Protein AF-A0A7R9PG04-F1 (afdb_monomer)

Organism: Timema californicum (NCBI:txid61474)

Structure (mmCIF, N/CA/C/O backbone):
data_AF-A0A7R9PG04-F1
#
_entry.id   AF-A0A7R9PG04-F1
#
loop_
_atom_site.group_PDB
_atom_site.id
_atom_site.type_symbol
_atom_site.label_atom_id
_atom_site.label_alt_id
_atom_site.label_comp_id
_atom_site.label_asym_id
_atom_site.label_entity_id
_atom_site.label_seq_id
_atom_site.pdbx_PDB_ins_code
_atom_site.Cartn_x
_atom_site.Cartn_y
_atom_site.Cartn_z
_atom_site.occupancy
_atom_site.B_iso_or_equiv
_atom_site.auth_seq_id
_atom_site.auth_comp_id
_atom_site.auth_asym_id
_atom_site.auth_atom_id
_atom_site.pdbx_PDB_model_num
ATOM 1 N N . PHE A 1 1 ? -2.010 8.459 -15.458 1.00 35.59 1 PHE A N 1
ATOM 2 C CA . PHE A 1 1 ? -2.820 7.239 -15.630 1.00 35.59 1 PHE A CA 1
ATOM 3 C C . PHE A 1 1 ? -3.127 6.682 -14.257 1.00 35.59 1 PHE A C 1
ATOM 5 O O . PHE A 1 1 ? -2.220 6.217 -13.583 1.00 35.59 1 PHE A O 1
ATOM 12 N N . GLN A 1 2 ? -4.369 6.824 -13.800 1.00 43.12 2 GLN A N 1
ATOM 13 C CA . GLN A 1 2 ? -4.812 6.202 -12.558 1.00 43.12 2 GLN A CA 1
ATOM 14 C C . GLN A 1 2 ? -5.151 4.760 -12.922 1.00 43.12 2 GLN A C 1
ATOM 16 O O . GLN A 1 2 ? -6.147 4.518 -13.605 1.00 43.12 2 GLN A O 1
ATOM 21 N N . GLY A 1 3 ? -4.239 3.842 -12.611 1.00 42.41 3 GLY A N 1
ATOM 22 C CA . GLY A 1 3 ? -4.413 2.433 -12.914 1.00 42.41 3 GLY A CA 1
ATOM 23 C C . GLY A 1 3 ? -5.730 1.954 -12.318 1.00 42.41 3 GLY A C 1
ATOM 24 O O . GLY A 1 3 ? -5.937 1.988 -11.106 1.00 42.41 3 GLY A O 1
ATOM 25 N N . ARG A 1 4 ? -6.685 1.621 -13.186 1.00 41.22 4 ARG A N 1
ATOM 26 C CA . ARG A 1 4 ? -7.948 1.037 -12.756 1.00 41.22 4 ARG A CA 1
ATOM 27 C C . ARG A 1 4 ? -7.622 -0.390 -12.355 1.00 41.22 4 ARG A C 1
ATOM 29 O O . ARG A 1 4 ? -7.400 -1.209 -13.238 1.00 41.22 4 ARG A O 1
ATOM 36 N N . MET A 1 5 ? -7.600 -0.668 -11.053 1.00 45.22 5 MET A N 1
ATOM 37 C CA . MET A 1 5 ? -7.677 -2.043 -10.567 1.00 45.22 5 MET A CA 1
ATOM 38 C C . MET A 1 5 ? -8.931 -2.672 -11.193 1.00 45.22 5 MET A C 1
ATOM 40 O O . MET A 1 5 ? -10.059 -2.305 -10.846 1.00 45.22 5 MET A O 1
ATOM 44 N N . LEU A 1 6 ? -8.741 -3.534 -12.189 1.00 41.34 6 LEU A N 1
ATOM 45 C CA . LEU A 1 6 ? -9.805 -4.335 -12.776 1.00 41.34 6 LEU A CA 1
ATOM 46 C C . LEU A 1 6 ? -10.166 -5.393 -11.732 1.00 41.34 6 LEU A C 1
ATOM 48 O O . LEU A 1 6 ? -9.406 -6.323 -11.527 1.00 41.34 6 LEU A O 1
ATOM 52 N N . GLY A 1 7 ? -11.299 -5.228 -11.045 1.00 42.69 7 GLY A N 1
ATOM 53 C CA . GLY A 1 7 ? -11.775 -6.233 -10.086 1.00 42.69 7 GLY A CA 1
ATOM 54 C C . GLY A 1 7 ? -11.653 -5.849 -8.614 1.00 42.69 7 GLY A C 1
ATOM 55 O O . GLY A 1 7 ? -11.275 -6.670 -7.789 1.00 42.69 7 GLY A O 1
ATOM 56 N N . ASN A 1 8 ? -12.046 -4.626 -8.246 1.00 48.28 8 ASN A N 1
ATOM 57 C CA . ASN A 1 8 ? -12.514 -4.440 -6.873 1.00 48.28 8 ASN A CA 1
ATOM 58 C C . ASN A 1 8 ? -13.835 -5.211 -6.664 1.00 48.28 8 ASN A C 1
ATOM 60 O O . ASN A 1 8 ? -14.718 -5.093 -7.522 1.00 48.28 8 ASN A O 1
ATOM 64 N N . PRO A 1 9 ? -14.015 -5.906 -5.523 1.00 53.31 9 PRO A N 1
ATOM 65 C CA . PRO A 1 9 ? -13.103 -5.984 -4.378 1.00 53.31 9 PRO A CA 1
ATOM 66 C C . PRO A 1 9 ? -12.294 -7.292 -4.333 1.00 53.31 9 PRO A C 1
ATOM 68 O O . PRO A 1 9 ? -12.870 -8.379 -4.326 1.00 53.31 9 PRO A O 1
ATOM 71 N N . TYR A 1 10 ? -10.968 -7.174 -4.216 1.00 57.91 10 TYR A N 1
ATOM 72 C CA . TYR A 1 10 ? -10.101 -8.290 -3.833 1.00 57.91 10 TYR A CA 1
ATOM 73 C C . TYR A 1 10 ? -10.537 -8.822 -2.465 1.00 57.91 10 TYR A C 1
ATOM 75 O O . TYR A 1 10 ? -10.631 -8.065 -1.492 1.00 57.91 10 TYR A O 1
ATOM 83 N N . SER A 1 11 ? -10.828 -10.115 -2.375 1.00 50.06 11 SER A N 1
ATOM 84 C CA . SER A 1 11 ? -11.249 -10.721 -1.116 1.00 50.06 11 SER A CA 1
ATOM 85 C C . SER A 1 11 ? -10.032 -10.982 -0.234 1.00 50.06 11 SER A C 1
ATOM 87 O O . SER A 1 11 ? -9.024 -11.513 -0.690 1.00 50.06 11 SER A O 1
ATOM 89 N N . SER A 1 12 ? -10.129 -10.701 1.070 1.00 48.81 12 SER A N 1
ATOM 90 C CA . SER A 1 12 ? -9.080 -11.028 2.060 1.00 48.81 12 SER A CA 1
ATOM 91 C C . SER A 1 12 ? -8.769 -12.531 2.169 1.00 48.81 12 SER A C 1
ATOM 93 O O . SER A 1 12 ? -7.911 -12.938 2.945 1.00 48.81 12 SER A O 1
ATOM 95 N N . THR A 1 13 ? -9.510 -13.360 1.436 1.00 49.03 13 THR A N 1
ATOM 96 C CA . THR A 1 13 ? -9.353 -14.807 1.305 1.00 49.03 13 THR A CA 1
ATOM 97 C C . THR A 1 13 ? -8.532 -15.217 0.080 1.00 49.03 13 THR A C 1
ATOM 99 O O . THR A 1 13 ? -8.281 -16.409 -0.094 1.00 49.03 13 THR A O 1
ATOM 102 N N . GLU A 1 14 ? -8.110 -14.283 -0.779 1.00 58.22 14 GLU A N 1
ATOM 103 C CA . GLU A 1 14 ? -7.325 -14.619 -1.965 1.00 58.22 14 GLU A CA 1
ATOM 104 C C . GLU A 1 14 ? -5.880 -15.004 -1.618 1.00 58.22 14 GLU A C 1
ATOM 106 O O . GLU A 1 14 ? -5.193 -14.294 -0.878 1.00 58.22 14 GLU A O 1
ATOM 111 N N . PRO A 1 15 ? -5.368 -16.116 -2.179 1.00 48.28 15 PRO A N 1
ATOM 112 C CA . PRO A 1 15 ? -3.991 -16.529 -1.962 1.00 48.28 15 PRO A CA 1
ATOM 113 C C . PRO A 1 15 ? -3.031 -15.472 -2.532 1.00 48.28 15 PRO A C 1
ATOM 115 O O . PRO A 1 15 ? -3.056 -15.144 -3.726 1.00 48.28 15 PRO A O 1
ATOM 118 N N . GLY A 1 16 ? -2.196 -14.920 -1.649 1.00 56.50 16 GLY A N 1
ATOM 119 C CA . GLY A 1 16 ? -1.282 -13.807 -1.932 1.00 56.50 16 GLY A CA 1
ATOM 120 C C . GLY A 1 16 ? -1.714 -12.466 -1.332 1.00 56.50 16 GLY A C 1
ATOM 121 O O . GLY A 1 16 ? -0.915 -11.538 -1.327 1.00 56.50 16 GLY A O 1
ATOM 122 N N . LEU A 1 17 ? -2.930 -12.365 -0.784 1.00 64.00 17 LEU A N 1
ATOM 123 C CA . LEU A 1 17 ? -3.370 -11.227 0.023 1.00 64.00 17 LEU A CA 1
ATOM 124 C C . LEU A 1 17 ? -3.011 -11.506 1.488 1.00 64.00 17 LEU A C 1
ATOM 126 O O . LEU A 1 17 ? -3.802 -12.016 2.277 1.00 64.00 17 LEU A O 1
ATOM 130 N N . GLY A 1 18 ? -1.746 -11.271 1.823 1.00 65.56 18 GLY A N 1
ATOM 131 C CA . GLY A 1 18 ? -1.267 -11.360 3.197 1.00 65.56 18 GLY A CA 1
ATOM 132 C C . GLY A 1 18 ? -1.887 -10.284 4.098 1.00 65.56 18 GLY A C 1
ATOM 133 O O . GLY A 1 18 ? -2.575 -9.372 3.634 1.00 65.56 18 GLY A O 1
ATOM 134 N N . PRO A 1 19 ? -1.680 -10.380 5.420 1.00 75.81 19 PRO A N 1
ATOM 135 C CA . PRO A 1 19 ? -2.289 -9.461 6.376 1.00 75.81 19 PRO A CA 1
ATOM 136 C C . PRO A 1 19 ? -1.743 -8.032 6.274 1.00 75.81 19 PRO A C 1
ATOM 138 O O . PRO A 1 19 ? -2.318 -7.145 6.904 1.00 75.81 19 PRO A O 1
ATOM 141 N N . LEU A 1 20 ? -0.655 -7.805 5.532 1.00 83.88 20 LEU A N 1
ATOM 142 C CA . LEU A 1 20 ? 0.022 -6.520 5.386 1.00 83.88 20 LEU A CA 1
ATOM 143 C C . LEU A 1 20 ? -0.326 -5.845 4.061 1.00 83.88 20 LEU A C 1
ATOM 145 O O . LEU A 1 20 ? -0.562 -6.492 3.041 1.00 83.88 20 LEU A O 1
ATOM 149 N N . MET A 1 21 ? -0.279 -4.516 4.057 1.00 84.56 21 MET A N 1
ATOM 150 C CA . MET A 1 21 ? -0.438 -3.727 2.838 1.00 84.56 21 MET A CA 1
ATOM 151 C C . MET A 1 21 ? 0.649 -4.015 1.800 1.00 84.56 21 MET A C 1
ATOM 153 O O . MET A 1 21 ? 0.379 -3.950 0.602 1.00 84.56 21 MET A O 1
ATOM 157 N N . ARG A 1 22 ? 1.851 -4.419 2.231 1.00 84.75 22 ARG A N 1
ATOM 158 C CA . ARG A 1 22 ? 2.908 -4.903 1.332 1.00 84.75 22 ARG A CA 1
ATOM 159 C C . ARG A 1 22 ? 2.466 -6.085 0.474 1.00 84.75 22 ARG A C 1
ATOM 161 O O . ARG A 1 22 ? 2.760 -6.107 -0.717 1.00 84.75 22 ARG A O 1
ATOM 168 N N . ASP A 1 23 ? 1.740 -7.042 1.045 1.00 83.38 23 ASP A N 1
ATOM 169 C CA . ASP A 1 23 ? 1.243 -8.189 0.283 1.00 83.38 23 ASP A CA 1
ATOM 170 C C . ASP A 1 23 ? 0.191 -7.758 -0.743 1.00 83.38 23 ASP A C 1
ATOM 172 O O . ASP A 1 23 ? 0.232 -8.188 -1.895 1.00 83.38 23 ASP A O 1
ATOM 176 N N . VAL A 1 24 ? -0.698 -6.836 -0.357 1.00 80.38 24 VAL A N 1
ATOM 177 C CA . VAL A 1 24 ? -1.680 -6.231 -1.270 1.00 80.38 24 VAL A CA 1
ATOM 178 C C . VAL A 1 24 ? -0.971 -5.530 -2.427 1.00 80.38 24 VAL A C 1
ATOM 180 O O . VAL A 1 24 ? -1.313 -5.762 -3.586 1.00 80.38 24 VAL A O 1
ATOM 183 N N . LYS A 1 25 ? 0.063 -4.730 -2.136 1.00 80.81 25 LYS A N 1
ATOM 184 C CA . LYS A 1 25 ? 0.900 -4.084 -3.154 1.00 80.81 25 LYS A CA 1
ATOM 185 C C . LYS A 1 25 ? 1.525 -5.124 -4.085 1.00 80.81 25 LYS A C 1
ATOM 187 O O . LYS A 1 25 ? 1.379 -4.999 -5.296 1.00 80.81 25 LYS A O 1
ATOM 192 N N . ASN A 1 26 ? 2.168 -6.159 -3.543 1.00 81.69 26 ASN A N 1
ATOM 193 C CA . ASN A 1 26 ? 2.795 -7.222 -4.332 1.00 81.6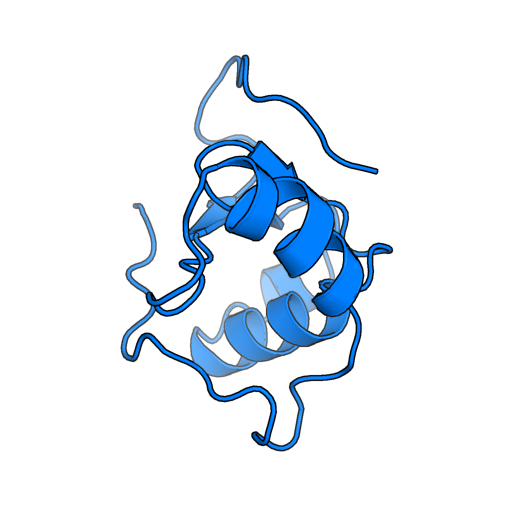9 26 ASN A CA 1
ATOM 194 C C . ASN A 1 26 ? 1.790 -7.919 -5.251 1.00 81.69 26 ASN A C 1
ATOM 196 O O . ASN A 1 26 ? 2.100 -8.168 -6.414 1.00 81.69 26 ASN A O 1
ATOM 200 N N . LYS A 1 27 ? 0.573 -8.176 -4.761 1.00 79.12 27 LYS A N 1
ATOM 201 C CA . LYS A 1 27 ? -0.507 -8.767 -5.552 1.00 79.12 27 LYS A CA 1
ATOM 202 C C . LYS A 1 27 ? -0.932 -7.856 -6.700 1.00 79.12 27 LYS A C 1
ATOM 204 O O . LYS A 1 27 ? -0.987 -8.320 -7.832 1.00 79.12 27 LYS A O 1
ATOM 209 N N . ILE A 1 28 ? -1.169 -6.570 -6.430 1.00 77.88 28 ILE A N 1
ATOM 210 C CA . ILE A 1 28 ? -1.518 -5.581 -7.464 1.00 77.88 28 ILE A CA 1
ATOM 211 C C . ILE A 1 28 ? -0.391 -5.468 -8.489 1.00 77.88 28 ILE A C 1
ATOM 213 O O . ILE A 1 28 ? -0.657 -5.412 -9.685 1.00 77.88 28 ILE A O 1
ATOM 217 N N . CYS A 1 29 ? 0.867 -5.458 -8.044 1.00 79.25 29 CYS A N 1
ATOM 218 C CA . CYS A 1 29 ? 1.997 -5.406 -8.957 1.00 79.25 29 CYS A CA 1
ATOM 219 C C . CYS A 1 29 ? 2.088 -6.654 -9.838 1.00 79.25 29 CYS A C 1
ATOM 221 O O . CYS A 1 29 ? 2.399 -6.531 -11.016 1.00 79.25 29 CYS A O 1
ATOM 223 N N . GLN A 1 30 ? 1.807 -7.841 -9.300 1.00 78.75 30 GLN A N 1
ATOM 224 C CA . GLN A 1 30 ? 1.762 -9.072 -10.092 1.00 78.75 30 GLN A CA 1
ATOM 225 C C . GLN A 1 30 ? 0.597 -9.071 -11.087 1.00 78.75 30 GLN A C 1
ATOM 227 O O . GLN A 1 30 ? 0.793 -9.433 -12.241 1.00 78.75 30 GLN A O 1
ATOM 232 N N . ASP A 1 31 ? -0.590 -8.646 -10.651 1.00 77.31 31 ASP A N 1
ATOM 233 C CA . ASP A 1 31 ? -1.814 -8.651 -11.458 1.00 77.31 31 ASP A CA 1
ATOM 234 C C . ASP A 1 31 ? -1.779 -7.604 -12.582 1.00 77.31 31 ASP A C 1
ATOM 236 O O . ASP A 1 31 ? -2.126 -7.884 -13.724 1.00 77.31 31 ASP A O 1
ATOM 240 N N . CYS A 1 32 ? -1.271 -6.406 -12.283 1.00 72.44 32 CYS A N 1
ATOM 241 C CA . CYS A 1 32 ? -1.091 -5.331 -13.260 1.00 72.44 32 CYS A CA 1
ATOM 242 C C . CYS A 1 32 ? 0.231 -5.431 -14.044 1.00 72.44 32 CYS A C 1
ATOM 244 O O . CYS A 1 32 ? 0.593 -4.468 -14.722 1.00 72.44 32 CYS A O 1
ATOM 246 N N . GLU A 1 33 ? 0.977 -6.537 -13.914 1.00 77.81 33 GLU A N 1
ATOM 247 C CA . GLU A 1 33 ? 2.299 -6.743 -14.532 1.00 77.81 33 GLU A CA 1
ATOM 248 C C . GLU A 1 33 ? 3.295 -5.590 -14.255 1.00 77.81 33 GLU A C 1
ATOM 250 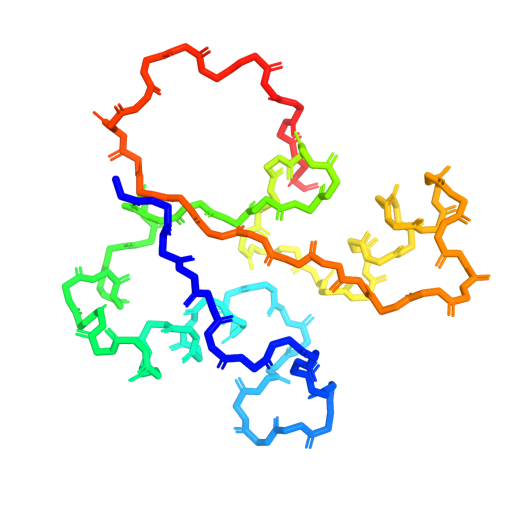O O . GLU A 1 33 ? 4.202 -5.298 -15.037 1.00 77.81 33 GLU A O 1
ATOM 255 N N . LEU A 1 34 ? 3.170 -4.930 -13.099 1.00 72.69 34 LEU A N 1
ATOM 256 C CA . LEU A 1 34 ? 4.049 -3.858 -12.625 1.00 72.69 34 LEU A CA 1
ATOM 257 C C . LEU A 1 34 ? 5.321 -4.440 -11.992 1.00 72.69 34 LEU A C 1
ATOM 259 O O . LEU A 1 34 ? 5.674 -4.132 -10.853 1.00 72.69 34 LEU A O 1
ATOM 263 N N . VAL A 1 35 ? 6.034 -5.278 -12.743 1.00 77.00 35 VAL A N 1
ATOM 264 C CA . VAL A 1 35 ? 7.255 -5.961 -12.281 1.00 77.00 35 VAL A CA 1
ATOM 265 C C . VAL A 1 35 ? 8.343 -4.960 -11.873 1.00 77.00 35 VAL A C 1
ATOM 267 O O . VAL A 1 35 ? 9.043 -5.171 -10.892 1.00 77.00 35 VAL A O 1
ATOM 270 N N . ALA A 1 36 ? 8.408 -3.805 -12.539 1.00 73.69 36 ALA A N 1
ATOM 271 C CA . ALA A 1 36 ? 9.322 -2.720 -12.176 1.00 73.69 36 ALA A CA 1
ATOM 272 C C . ALA A 1 36 ? 9.045 -2.105 -10.785 1.00 73.69 36 ALA A C 1
ATOM 274 O O . ALA A 1 36 ? 9.946 -1.538 -10.180 1.00 73.69 36 ALA A O 1
ATOM 275 N N . LEU A 1 37 ? 7.813 -2.212 -10.273 1.00 72.12 37 LEU A N 1
ATOM 276 C CA . LEU A 1 37 ? 7.418 -1.712 -8.948 1.00 72.12 37 LEU A CA 1
ATOM 277 C C . LEU A 1 37 ? 7.411 -2.819 -7.885 1.00 72.12 37 LEU A C 1
ATOM 279 O O . LEU A 1 37 ? 7.249 -2.531 -6.701 1.00 72.12 37 LEU A O 1
ATOM 283 N N . LEU A 1 38 ? 7.567 -4.085 -8.283 1.00 73.19 38 LEU A N 1
ATOM 284 C CA . LEU A 1 38 ? 7.763 -5.199 -7.351 1.00 73.19 38 LEU A CA 1
ATOM 285 C C . LEU A 1 38 ? 9.086 -5.052 -6.592 1.00 73.19 38 LEU A C 1
ATOM 287 O O . LEU A 1 38 ? 9.128 -5.337 -5.403 1.00 73.19 38 LEU A O 1
ATOM 291 N N . GLU A 1 39 ? 10.132 -4.569 -7.264 1.00 72.69 39 GLU A N 1
ATOM 292 C CA . GLU A 1 39 ? 11.440 -4.302 -6.648 1.00 72.69 39 GLU A CA 1
ATOM 293 C C . GLU A 1 39 ? 11.525 -2.898 -6.026 1.00 72.69 39 GLU A C 1
ATOM 295 O O . GLU A 1 39 ? 12.359 -2.658 -5.154 1.00 72.69 39 GLU A O 1
ATOM 300 N N . ASP A 1 40 ? 10.647 -1.975 -6.439 1.00 77.06 40 ASP A N 1
ATOM 301 C CA . ASP A 1 40 ? 10.636 -0.592 -5.962 1.00 77.06 40 ASP A CA 1
ATOM 302 C C . ASP A 1 40 ? 9.455 -0.316 -5.011 1.00 77.06 40 ASP A C 1
ATOM 304 O O . ASP A 1 40 ? 8.337 0.045 -5.397 1.00 77.06 40 ASP A O 1
ATOM 308 N N . ASP A 1 41 ? 9.708 -0.500 -3.714 1.00 69.31 41 ASP A N 1
ATOM 309 C CA . ASP A 1 41 ? 8.774 -0.196 -2.618 1.00 69.31 41 ASP A CA 1
ATOM 310 C C . ASP A 1 41 ? 8.455 1.281 -2.450 1.00 69.31 41 ASP A C 1
ATOM 312 O O . ASP A 1 41 ? 7.389 1.623 -1.946 1.00 69.31 41 ASP A O 1
ATOM 316 N N . ASN A 1 42 ? 9.321 2.158 -2.949 1.00 70.12 42 ASN A N 1
ATOM 317 C CA . ASN A 1 42 ? 9.108 3.596 -2.887 1.00 70.12 42 ASN A CA 1
ATOM 318 C C . ASN A 1 42 ? 8.375 4.143 -4.117 1.00 70.12 42 ASN A C 1
ATOM 320 O O . ASN A 1 42 ? 7.864 5.259 -4.064 1.00 70.12 42 ASN A O 1
ATOM 324 N N . GLY A 1 43 ? 8.317 3.387 -5.209 1.00 73.50 43 GLY A N 1
ATOM 325 C CA . GLY A 1 43 ? 7.728 3.795 -6.474 1.00 73.50 43 GLY A CA 1
ATOM 326 C C . GLY A 1 43 ? 6.209 3.688 -6.504 1.00 73.50 43 GLY A C 1
ATOM 327 O O . GLY A 1 43 ? 5.592 4.289 -7.382 1.00 73.50 43 GLY A O 1
ATOM 328 N N . MET A 1 44 ? 5.593 2.968 -5.560 1.00 79.56 44 MET A N 1
ATOM 329 C CA . MET A 1 44 ? 4.147 2.757 -5.498 1.00 79.56 44 MET A CA 1
ATOM 330 C C . MET A 1 44 ? 3.595 2.968 -4.092 1.00 79.56 44 MET A C 1
ATOM 332 O O . MET A 1 44 ? 3.968 2.284 -3.146 1.00 79.56 44 MET A O 1
ATOM 336 N N . GLU A 1 45 ? 2.634 3.872 -3.998 1.00 84.12 45 GLU A N 1
ATOM 337 C CA . GLU A 1 45 ? 1.903 4.209 -2.787 1.00 84.12 45 GLU A CA 1
ATOM 338 C C . GLU A 1 45 ? 0.504 3.592 -2.857 1.00 84.12 45 GLU A C 1
ATOM 340 O O . GLU A 1 45 ? -0.153 3.626 -3.903 1.00 84.12 45 GLU A O 1
ATOM 345 N N . LEU A 1 46 ? 0.032 3.042 -1.740 1.00 82.81 46 LEU A N 1
ATOM 346 C CA . LEU A 1 46 ? -1.358 2.626 -1.579 1.00 82.81 46 LEU A CA 1
ATOM 347 C C . LEU A 1 46 ? -2.118 3.737 -0.863 1.00 82.81 46 LEU A C 1
ATOM 349 O O . LEU A 1 46 ? -1.643 4.281 0.124 1.00 82.81 46 LEU A O 1
ATOM 353 N N . LEU A 1 47 ? -3.305 4.064 -1.349 1.00 82.44 47 LEU A N 1
ATOM 354 C CA . LEU A 1 47 ? -4.204 5.049 -0.781 1.00 82.44 47 LEU A CA 1
ATOM 355 C C . LEU A 1 47 ? -5.544 4.400 -0.446 1.00 82.44 47 LEU A C 1
ATOM 357 O O . LEU A 1 47 ? -6.119 3.673 -1.257 1.00 82.44 47 LEU A O 1
ATOM 361 N N . VAL A 1 48 ? -6.071 4.696 0.736 1.00 82.56 48 VAL A N 1
ATOM 362 C CA . VAL A 1 48 ? -7.370 4.219 1.224 1.00 82.56 48 VAL A CA 1
ATOM 363 C C . VAL A 1 48 ? -8.122 5.429 1.754 1.00 82.56 48 VAL A C 1
ATOM 365 O O . VAL A 1 48 ? -7.585 6.144 2.591 1.00 82.56 48 VAL A O 1
ATOM 368 N N . ASN A 1 49 ? -9.332 5.696 1.249 1.00 80.50 49 ASN A N 1
ATOM 369 C CA . ASN A 1 49 ? -10.074 6.934 1.557 1.00 80.50 49 ASN A CA 1
ATOM 370 C C . ASN A 1 49 ? -9.205 8.200 1.438 1.00 80.50 49 ASN A C 1
ATOM 372 O O . ASN A 1 49 ? -9.168 9.028 2.339 1.00 80.50 49 ASN A O 1
ATOM 376 N N . ASN A 1 50 ? -8.448 8.332 0.343 1.00 79.62 50 ASN A N 1
ATOM 377 C CA . ASN A 1 50 ? -7.551 9.474 0.116 1.00 79.62 50 ASN A CA 1
ATOM 378 C C . ASN A 1 50 ? -6.430 9.647 1.165 1.00 79.62 50 ASN A C 1
ATOM 380 O O . ASN A 1 50 ? -5.774 10.685 1.173 1.00 79.62 50 ASN A O 1
ATOM 384 N N . LYS A 1 51 ? -6.164 8.642 2.006 1.00 83.25 51 LYS A N 1
ATOM 385 C CA . LYS A 1 51 ? -5.015 8.608 2.919 1.00 83.25 51 LYS A CA 1
ATOM 386 C C . LYS A 1 51 ? -3.959 7.654 2.395 1.00 83.25 51 LYS A C 1
ATOM 388 O O . LYS A 1 51 ? -4.307 6.552 1.974 1.00 83.25 51 LYS A O 1
ATOM 393 N N . ILE A 1 52 ? -2.695 8.061 2.411 1.00 86.12 52 ILE A N 1
ATOM 394 C CA . ILE A 1 52 ? -1.583 7.207 1.990 1.00 86.12 52 ILE A CA 1
ATOM 395 C C . ILE A 1 52 ? -1.311 6.209 3.106 1.00 86.12 52 ILE A C 1
ATOM 397 O O . ILE A 1 52 ? -1.216 6.587 4.266 1.00 86.12 52 ILE A O 1
ATOM 401 N N . ILE A 1 53 ? -1.206 4.934 2.764 1.00 85.38 53 ILE A N 1
ATOM 402 C CA . ILE A 1 53 ? -1.048 3.849 3.718 1.00 85.38 53 ILE A CA 1
ATOM 403 C C . ILE A 1 53 ? 0.331 3.227 3.569 1.00 85.38 53 ILE A C 1
ATOM 405 O O . ILE A 1 53 ? 0.738 2.839 2.471 1.00 85.38 53 ILE A O 1
ATOM 409 N N . SER A 1 54 ? 1.012 3.074 4.699 1.00 85.75 54 SER A N 1
ATOM 410 C CA . SER A 1 54 ? 2.296 2.399 4.765 1.00 85.75 54 SER A CA 1
ATOM 411 C C . SER A 1 54 ? 2.166 0.902 4.478 1.00 85.75 54 SER A C 1
ATOM 413 O O . SER A 1 54 ? 1.229 0.230 4.913 1.00 85.75 54 SER A O 1
ATOM 415 N N . LEU A 1 55 ? 3.139 0.359 3.748 1.00 83.31 55 LEU A N 1
ATOM 416 C CA . LEU A 1 55 ? 3.197 -1.062 3.395 1.00 83.31 55 LEU A CA 1
ATOM 417 C C . LEU A 1 55 ? 3.439 -1.953 4.622 1.00 83.31 55 LEU A C 1
ATOM 419 O O . LEU A 1 55 ? 3.051 -3.122 4.620 1.00 83.31 55 LEU A O 1
ATOM 423 N N . ASP A 1 56 ? 4.054 -1.394 5.662 1.00 84.69 56 ASP A N 1
ATOM 424 C CA . ASP A 1 56 ? 4.332 -2.061 6.933 1.00 84.69 56 ASP A CA 1
ATOM 425 C C . ASP A 1 56 ? 3.086 -2.176 7.827 1.00 84.69 56 ASP A C 1
ATOM 427 O O . ASP A 1 56 ? 3.090 -2.928 8.804 1.00 84.69 56 ASP A O 1
ATOM 431 N N . LEU A 1 57 ? 1.984 -1.505 7.468 1.00 84.69 57 LEU A N 1
ATOM 432 C CA . LEU A 1 57 ? 0.737 -1.609 8.211 1.00 84.69 57 LEU A CA 1
ATOM 433 C C . LEU A 1 57 ? -0.079 -2.852 7.838 1.00 84.69 57 LEU A C 1
ATOM 435 O O . LEU A 1 57 ? -0.228 -3.192 6.657 1.00 84.69 57 LEU A O 1
ATOM 439 N N . PRO A 1 58 ? -0.724 -3.490 8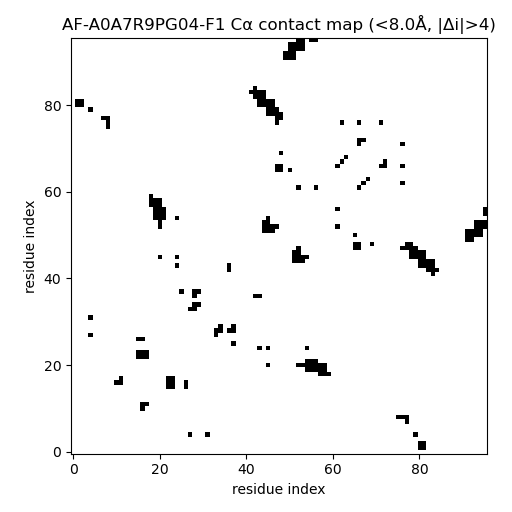.831 1.00 85.50 58 P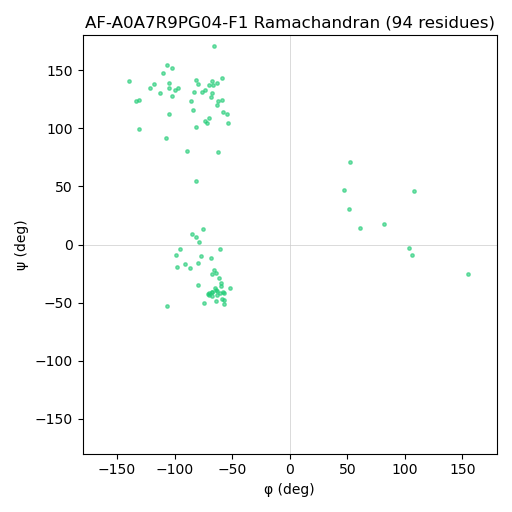RO A N 1
ATOM 440 C CA . PRO A 1 58 ? -1.695 -4.531 8.564 1.00 85.50 58 PRO A CA 1
ATOM 441 C C . PRO A 1 58 ? -2.972 -3.962 7.943 1.00 85.50 58 PRO A C 1
ATOM 443 O O . PRO A 1 58 ? -3.551 -3.005 8.456 1.00 85.50 58 PRO A O 1
ATOM 446 N N . VAL A 1 59 ? -3.507 -4.637 6.924 1.00 82.38 59 VAL A N 1
ATOM 447 C CA . VAL A 1 59 ? -4.800 -4.318 6.291 1.00 82.38 59 VAL A CA 1
ATOM 448 C C . VAL A 1 59 ? -5.908 -4.216 7.338 1.00 82.38 59 VAL A C 1
ATOM 450 O O . VAL A 1 59 ? -6.759 -3.339 7.258 1.00 82.38 59 VAL A O 1
ATOM 453 N N . ARG A 1 60 ? -5.873 -5.068 8.372 1.00 80.81 60 ARG A N 1
ATOM 454 C CA . ARG A 1 60 ? -6.842 -5.041 9.477 1.00 80.81 60 ARG A CA 1
ATOM 455 C C . ARG A 1 60 ? -6.797 -3.738 10.279 1.00 80.81 60 ARG A C 1
ATOM 457 O O . ARG A 1 60 ? -7.849 -3.249 10.685 1.00 80.81 60 ARG A O 1
ATOM 464 N N . GLU A 1 61 ? -5.602 -3.207 10.527 1.00 85.38 61 GLU A N 1
ATOM 465 C CA . GLU A 1 61 ? -5.430 -1.928 11.220 1.00 85.38 61 GLU A CA 1
ATOM 466 C C . GL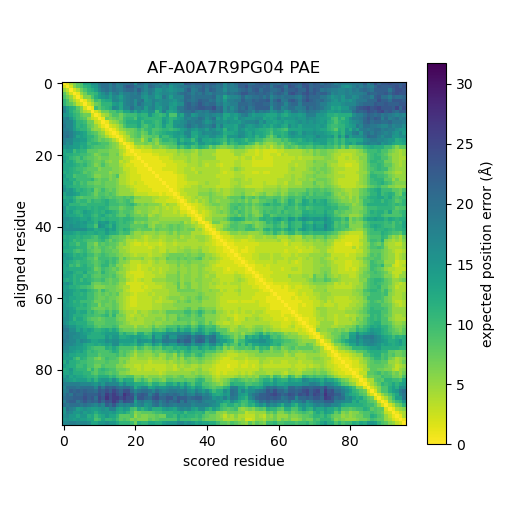U A 1 61 ? -5.899 -0.785 10.334 1.00 85.38 61 GLU A C 1
ATOM 468 O O . GLU A 1 61 ? -6.641 0.068 10.798 1.00 85.38 61 GLU A O 1
ATOM 473 N N . VAL A 1 62 ? -5.550 -0.806 9.049 1.00 84.12 62 VAL A N 1
ATOM 474 C CA . VAL A 1 62 ? -5.975 0.222 8.090 1.00 84.12 62 VAL A CA 1
ATOM 475 C C . VAL A 1 62 ? -7.489 0.218 7.933 1.00 84.12 62 VAL A C 1
ATOM 477 O O . VAL A 1 62 ? -8.121 1.268 7.986 1.00 84.12 62 VAL A O 1
ATOM 480 N N . TYR A 1 63 ? -8.096 -0.960 7.826 1.00 80.50 63 TYR A N 1
ATOM 481 C CA . TYR A 1 63 ? -9.542 -1.102 7.799 1.00 80.50 63 TYR A CA 1
ATOM 482 C C . TYR A 1 63 ? -10.166 -0.48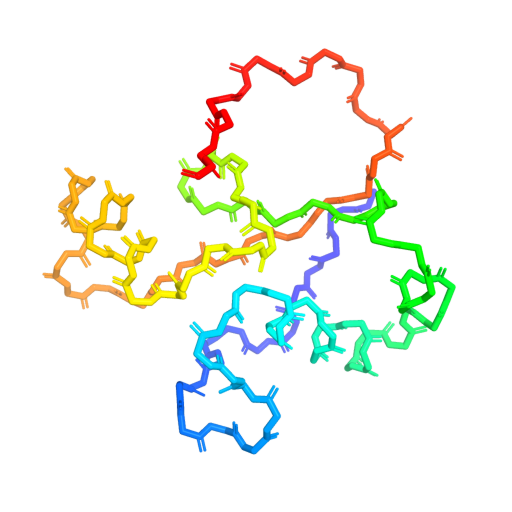4 9.054 1.00 80.50 63 TYR A C 1
ATOM 484 O O . TYR A 1 63 ? -11.066 0.334 8.955 1.00 80.50 63 TYR A O 1
ATOM 492 N N . LYS A 1 64 ? -9.657 -0.771 10.254 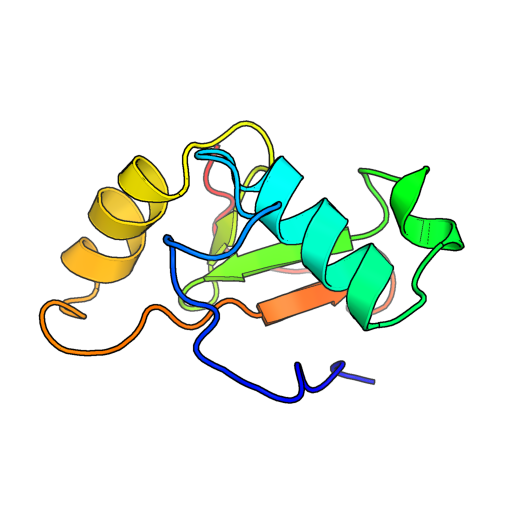1.00 82.19 64 LYS A N 1
ATOM 493 C CA . LYS A 1 64 ? -10.215 -0.184 11.483 1.00 82.19 64 LYS A CA 1
ATOM 494 C C . LYS A 1 64 ? -9.930 1.315 11.650 1.00 82.19 64 LYS A C 1
ATOM 496 O O . LYS A 1 64 ? -10.806 2.059 12.066 1.00 82.19 64 LYS A O 1
ATOM 501 N N . LYS A 1 65 ? -8.712 1.771 11.366 1.00 83.50 65 LYS A N 1
ATOM 502 C CA . LYS A 1 65 ? -8.289 3.163 11.588 1.00 83.50 65 LYS A CA 1
ATOM 503 C C . LYS A 1 65 ? -8.757 4.113 10.501 1.00 83.50 65 LYS A C 1
ATOM 505 O O . LYS A 1 65 ? -9.003 5.272 10.808 1.00 83.50 65 LYS A O 1
ATOM 510 N N . VAL A 1 66 ? -8.819 3.653 9.257 1.00 83.69 66 VAL A N 1
ATOM 511 C CA . VAL A 1 66 ? -9.125 4.485 8.090 1.00 83.69 66 VAL A CA 1
ATOM 512 C C . VAL A 1 66 ? -10.532 4.193 7.603 1.00 83.69 66 VAL A C 1
ATOM 514 O O . VAL A 1 66 ? -11.336 5.105 7.492 1.00 83.69 66 VAL A O 1
ATOM 517 N N . TRP A 1 67 ? -10.868 2.929 7.348 1.00 81.56 67 TRP A N 1
ATOM 518 C CA . TRP A 1 67 ? -12.168 2.594 6.764 1.00 81.56 67 TRP A CA 1
ATOM 519 C C . TRP A 1 67 ? -13.326 2.716 7.766 1.00 81.56 67 TRP A C 1
ATOM 521 O O . TRP A 1 67 ? -14.305 3.406 7.497 1.00 81.56 67 TRP A O 1
ATOM 531 N N . VAL A 1 68 ? -13.199 2.104 8.947 1.00 80.69 68 VAL A N 1
ATOM 532 C CA . VAL A 1 68 ? -14.207 2.161 10.019 1.00 80.69 68 VAL A CA 1
ATOM 533 C C . VAL A 1 68 ? -14.305 3.572 10.603 1.00 80.69 68 VAL A C 1
ATOM 535 O O . VAL A 1 68 ? -15.418 4.049 10.801 1.00 80.69 68 VAL A O 1
ATOM 538 N N . SER A 1 69 ? -13.183 4.277 10.810 1.00 80.81 69 SER A N 1
ATOM 539 C CA . SER A 1 69 ? -13.218 5.683 11.261 1.00 80.81 69 SER A CA 1
ATOM 540 C C . SER A 1 69 ? -13.968 6.607 10.301 1.00 80.81 69 SER A C 1
ATOM 542 O O . SER A 1 69 ? -14.655 7.513 10.759 1.00 80.81 69 SER A O 1
ATOM 544 N N . GLU A 1 70 ? -13.871 6.373 8.989 1.00 78.00 70 GLU A N 1
ATOM 545 C CA . GLU A 1 70 ? -14.606 7.141 7.972 1.00 78.00 70 GLU A CA 1
ATOM 546 C C . GLU A 1 70 ? -16.079 6.698 7.837 1.00 78.00 70 GLU A C 1
ATOM 548 O O . GLU A 1 70 ? -16.814 7.225 7.005 1.00 78.00 70 GLU A O 1
ATOM 553 N N . GLY A 1 71 ? -16.539 5.734 8.644 1.00 70.50 71 GLY A N 1
ATOM 554 C CA . GLY A 1 71 ? -17.921 5.247 8.628 1.00 70.50 71 GLY A CA 1
ATOM 555 C C . GLY A 1 71 ? -18.218 4.215 7.537 1.00 70.50 71 GLY A C 1
ATOM 556 O O . GLY A 1 71 ? -19.381 3.956 7.245 1.00 70.50 71 GLY A O 1
ATOM 557 N N . GLY A 1 72 ? -17.190 3.592 6.954 1.00 66.19 72 GLY A N 1
ATOM 558 C CA . GLY A 1 72 ? -17.316 2.564 5.917 1.00 66.19 72 GLY A CA 1
ATOM 559 C C . GLY A 1 72 ? -17.759 1.178 6.411 1.00 66.19 72 GLY A C 1
ATOM 560 O O . GLY A 1 72 ? -17.616 0.207 5.669 1.00 66.19 72 GLY A O 1
ATOM 561 N N . GLU A 1 73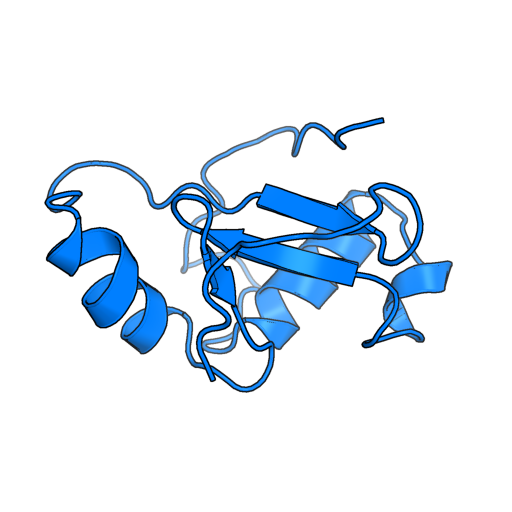 ? -18.264 1.038 7.645 1.00 61.75 73 GLU A N 1
ATOM 562 C CA . GLU A 1 73 ? -18.786 -0.227 8.198 1.00 61.75 73 GLU A CA 1
ATOM 563 C C . GLU A 1 73 ? -20.008 -0.730 7.400 1.00 61.75 73 GLU A C 1
ATOM 565 O O . GLU A 1 73 ? -21.158 -0.546 7.785 1.00 61.75 73 GLU A O 1
ATOM 570 N N . GLY A 1 74 ? -19.765 -1.359 6.251 1.00 63.44 74 GLY A N 1
ATOM 571 C CA . GLY A 1 74 ? -20.808 -1.880 5.363 1.00 63.44 74 GLY A CA 1
ATOM 572 C C . GLY A 1 74 ? -20.373 -2.004 3.905 1.00 63.44 74 GLY A C 1
ATOM 573 O O . GLY A 1 74 ? -20.881 -2.869 3.194 1.00 63.44 74 GLY A O 1
ATOM 574 N N . ASP A 1 75 ? -19.389 -1.209 3.483 1.00 70.06 75 ASP A N 1
ATOM 575 C CA . ASP A 1 75 ? -18.869 -1.209 2.117 1.00 70.06 75 ASP A CA 1
ATOM 576 C C . ASP A 1 75 ? -17.488 -1.865 2.027 1.00 70.06 75 ASP A C 1
ATOM 578 O O . ASP A 1 75 ? -16.713 -1.904 2.987 1.00 70.06 75 ASP A O 1
ATOM 582 N N . ALA A 1 76 ? -17.164 -2.383 0.842 1.00 69.62 76 ALA A N 1
ATOM 583 C CA . ALA A 1 76 ? -15.850 -2.949 0.582 1.00 69.62 76 ALA A CA 1
ATOM 584 C C . ALA A 1 76 ? -14.785 -1.844 0.569 1.00 69.62 76 ALA A C 1
ATOM 586 O O . ALA A 1 76 ? -14.891 -0.872 -0.182 1.00 69.62 76 ALA A O 1
ATOM 587 N N . MET A 1 77 ? -13.735 -2.027 1.373 1.00 73.88 77 MET A N 1
ATOM 588 C CA . MET A 1 77 ? -12.628 -1.082 1.480 1.00 73.88 77 MET A CA 1
ATOM 589 C C . MET A 1 77 ? -11.964 -0.851 0.124 1.00 73.88 77 MET A C 1
ATOM 591 O O . MET A 1 77 ? -11.347 -1.748 -0.451 1.00 73.88 77 MET A O 1
ATOM 595 N N . ARG A 1 78 ? -12.078 0.377 -0.387 1.00 75.25 78 ARG A N 1
ATOM 596 C CA . ARG A 1 78 ? -11.488 0.749 -1.672 1.00 75.25 78 ARG A CA 1
ATOM 597 C C . ARG A 1 78 ? -10.028 1.140 -1.486 1.00 75.25 78 ARG A C 1
ATOM 599 O O . ARG A 1 78 ? -9.726 2.168 -0.882 1.00 75.25 78 ARG A O 1
ATOM 606 N N . VAL A 1 79 ? -9.145 0.348 -2.082 1.00 77.12 79 VAL A N 1
ATOM 607 C CA . VAL A 1 79 ? -7.714 0.641 -2.177 1.00 77.12 79 VAL A CA 1
ATOM 608 C C . VAL A 1 79 ? -7.417 1.213 -3.562 1.00 77.12 79 VAL A C 1
ATOM 610 O O . VAL A 1 79 ? -7.881 0.702 -4.581 1.00 77.12 79 VAL A O 1
ATOM 613 N N . VAL A 1 80 ? -6.664 2.304 -3.609 1.00 79.69 80 VAL A N 1
ATOM 614 C CA . VAL A 1 80 ? -6.179 2.960 -4.825 1.00 79.69 80 VAL A CA 1
ATOM 615 C C . VAL A 1 80 ? -4.663 2.902 -4.788 1.00 79.69 80 VAL A C 1
ATOM 617 O O . VAL A 1 80 ? -4.081 3.129 -3.743 1.00 79.69 80 VAL A O 1
ATOM 620 N N . TYR A 1 81 ? -4.002 2.616 -5.901 1.00 78.19 81 TYR A N 1
ATOM 621 C CA . TYR A 1 81 ? -2.547 2.693 -5.966 1.00 78.19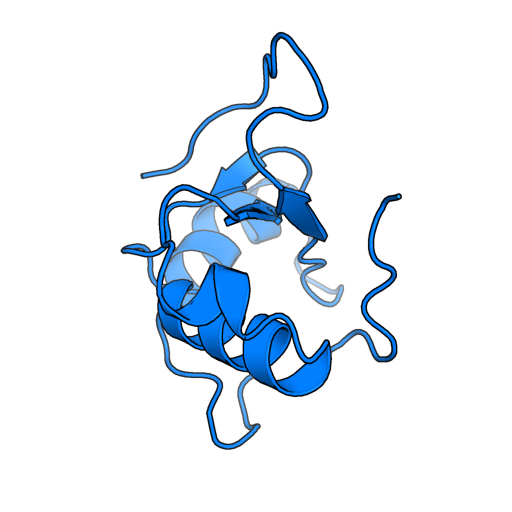 81 TYR A CA 1
ATOM 622 C C . TYR A 1 81 ? -2.106 3.865 -6.831 1.00 78.19 81 TYR A C 1
ATOM 624 O O . TYR A 1 81 ? -2.779 4.226 -7.803 1.00 78.19 81 TYR A O 1
ATOM 632 N N . ARG A 1 82 ? -0.968 4.460 -6.487 1.00 76.75 82 ARG A N 1
ATOM 633 C CA . ARG A 1 82 ? -0.399 5.597 -7.205 1.00 76.75 82 ARG A CA 1
ATOM 634 C C . ARG A 1 82 ? 1.107 5.445 -7.319 1.00 76.75 82 ARG A C 1
ATOM 636 O O . ARG A 1 82 ? 1.757 5.011 -6.381 1.00 76.75 82 ARG A O 1
ATOM 643 N N . MET A 1 83 ? 1.660 5.818 -8.468 1.00 75.44 83 MET A N 1
ATOM 644 C CA . MET A 1 83 ? 3.110 5.843 -8.650 1.00 75.44 83 MET A CA 1
ATOM 645 C C . MET A 1 83 ? 3.696 7.147 -8.098 1.00 75.44 83 MET A C 1
ATOM 647 O O . MET A 1 83 ? 3.189 8.233 -8.410 1.00 75.44 83 MET A O 1
ATOM 651 N N . ARG A 1 84 ? 4.759 7.044 -7.296 1.00 69.00 84 ARG A N 1
ATOM 652 C CA . ARG A 1 84 ? 5.464 8.189 -6.708 1.00 69.00 84 ARG A CA 1
ATOM 653 C C . ARG A 1 84 ? 6.167 8.983 -7.814 1.00 69.00 84 ARG A C 1
ATOM 655 O O . ARG A 1 84 ? 6.857 8.412 -8.652 1.00 69.00 84 ARG A O 1
ATOM 662 N N . GLY A 1 85 ? 5.976 10.304 -7.828 1.00 57.75 85 GLY A N 1
ATOM 663 C CA . GLY A 1 85 ? 6.633 11.222 -8.775 1.00 57.75 85 GLY A CA 1
ATOM 664 C C . GLY A 1 85 ? 5.773 11.740 -9.936 1.00 57.75 85 GLY A C 1
ATOM 665 O O . GLY A 1 85 ? 6.250 12.575 -10.698 1.00 57.75 85 GLY A O 1
ATOM 666 N N . LEU A 1 86 ? 4.512 11.304 -10.071 1.00 51.97 86 LEU A N 1
ATOM 667 C CA . LEU A 1 86 ? 3.628 11.765 -11.158 1.00 51.97 86 LEU A CA 1
ATOM 668 C C . LEU A 1 86 ? 2.652 12.883 -10.761 1.00 51.97 86 LEU A C 1
ATOM 670 O O . LEU A 1 86 ? 2.119 13.567 -11.631 1.00 51.97 86 LEU A O 1
ATOM 674 N N . LEU A 1 87 ? 2.397 13.059 -9.466 1.00 50.47 87 LEU A N 1
ATOM 675 C CA . LEU A 1 87 ? 1.478 14.057 -8.924 1.00 50.47 87 LEU A CA 1
ATOM 676 C C . LEU A 1 87 ? 2.226 14.788 -7.808 1.00 50.47 87 LEU A C 1
ATOM 678 O O . LEU A 1 87 ? 2.429 14.234 -6.731 1.00 50.47 87 LEU A O 1
ATOM 682 N N . GLY A 1 88 ? 2.745 15.972 -8.142 1.00 50.56 88 GLY A N 1
ATOM 683 C CA . GLY A 1 88 ? 3.422 16.864 -7.203 1.00 50.56 88 GLY A CA 1
ATOM 684 C C . GLY A 1 88 ? 2.502 17.252 -6.046 1.00 50.56 88 GLY A C 1
ATOM 685 O O . GLY A 1 88 ? 1.300 17.410 -6.247 1.00 50.56 88 GLY A O 1
ATOM 686 N N . ASP A 1 89 ? 3.102 17.361 -4.861 1.00 48.09 89 ASP A N 1
ATOM 687 C CA . ASP A 1 89 ? 2.503 17.810 -3.600 1.00 48.09 89 ASP A CA 1
ATOM 688 C C . ASP A 1 89 ? 1.213 17.081 -3.200 1.00 48.09 89 ASP A C 1
ATOM 690 O O . ASP A 1 89 ? 0.115 17.635 -3.201 1.00 48.09 89 ASP A O 1
ATOM 694 N N . ALA A 1 90 ? 1.360 15.816 -2.806 1.00 53.06 90 ALA A N 1
ATOM 695 C CA . ALA A 1 90 ? 0.310 15.122 -2.078 1.00 53.06 90 ALA A CA 1
ATOM 696 C C . ALA A 1 90 ? 0.192 15.705 -0.660 1.00 53.06 90 ALA A C 1
ATOM 698 O O . ALA A 1 90 ? 1.073 15.509 0.175 1.00 53.06 90 ALA A O 1
ATOM 699 N N . THR A 1 91 ? -0.893 16.431 -0.394 1.00 60.56 91 THR A N 1
ATOM 700 C CA . THR A 1 91 ? -1.292 16.887 0.950 1.00 60.56 91 THR A CA 1
ATOM 701 C C . THR A 1 91 ? -2.019 15.794 1.743 1.00 60.56 91 THR A C 1
ATOM 703 O O . THR A 1 91 ? -2.586 16.063 2.800 1.00 60.56 91 THR A O 1
ATOM 706 N N . GLU A 1 92 ? -2.078 14.576 1.207 1.00 67.25 92 GLU A N 1
ATOM 707 C CA . GLU A 1 92 ? -2.728 13.426 1.824 1.00 67.25 92 GLU A CA 1
ATOM 708 C C . GLU A 1 92 ? -2.068 13.020 3.155 1.00 67.25 92 GLU A C 1
ATOM 710 O O . GLU A 1 92 ? -0.845 12.975 3.282 1.00 67.25 92 GLU A O 1
ATOM 715 N N . GLU A 1 93 ? -2.894 12.676 4.149 1.00 72.56 93 GLU A N 1
ATOM 716 C CA . GLU A 1 93 ? -2.422 12.117 5.418 1.00 72.56 93 GLU A CA 1
ATOM 717 C C . GLU A 1 93 ? -1.710 10.782 5.171 1.00 72.56 93 GLU A C 1
ATOM 719 O O . GLU A 1 93 ? -2.301 9.848 4.620 1.00 72.56 93 GLU A O 1
ATOM 724 N N . PHE A 1 94 ? -0.454 10.693 5.609 1.00 76.12 94 PHE A N 1
ATOM 725 C CA . PHE A 1 94 ? 0.310 9.453 5.616 1.00 76.12 94 PHE A CA 1
ATOM 726 C C . PHE A 1 94 ? 0.015 8.676 6.903 1.00 76.12 94 PHE A C 1
ATOM 728 O O . PHE A 1 94 ? 0.167 9.197 8.008 1.00 76.12 94 PHE A O 1
ATOM 735 N N . VAL A 1 95 ? -0.432 7.434 6.753 1.00 78.44 95 VAL A N 1
ATOM 736 C CA . VAL A 1 95 ? -0.767 6.513 7.837 1.00 78.44 95 VAL A CA 1
ATOM 737 C C . VAL A 1 95 ? 0.355 5.485 7.926 1.00 78.44 95 VAL A C 1
ATOM 739 O O . VAL A 1 95 ? 0.523 4.675 7.012 1.00 78.44 95 VAL A O 1
ATOM 742 N N . GLU A 1 96 ? 1.109 5.539 9.025 1.00 72.75 96 GLU A N 1
ATOM 743 C CA . GLU A 1 96 ? 2.230 4.642 9.356 1.00 72.75 96 GLU A CA 1
ATOM 744 C C . GLU A 1 96 ? 1.907 3.695 10.520 1.00 72.75 96 GLU A C 1
ATOM 746 O O . GLU A 1 96 ? 1.036 4.031 11.368 1.00 72.75 96 GLU A O 1
#

Foldseek 3Di:
DFDPPPDPPDDCPDPQNDQFLLSVVCVSCVVVVVVVCNPPLQQKWKAWPQATEHRRDGPVVCCVVPCVVVVVVPDRTDITMDTPPPDPDRPHHYDD

Secondary structure (DSSP, 8-state):
-----TTSPPPTTSTT--SBHHHHHHHHHHHTT-HHHHS-TTSEEEEETTEEE-TTSBHHHHIIIIIITTT-BTB---EEEEETTSSS---PPEE-

pLDDT: mean 70.85, std 13.54, range [35.59, 86.12]

Solvent-accessible surface area (backbone atoms only — not comparable to full-atom values): 5838 Å² total; per-residue (Å²): 133,81,69,75,76,87,64,79,77,78,54,85,82,43,93,63,44,50,66,30,34,43,29,45,50,46,43,50,23,62,73,69,66,33,61,80,46,63,80,29,74,77,43,50,42,40,26,44,90,74,24,36,46,40,46,89,37,38,46,68,54,48,42,53,65,51,38,44,66,73,65,40,81,88,58,83,82,62,75,44,62,46,60,62,87,78,65,84,82,77,85,52,56,74,48,119

Nearest PDB structures (foldseek):
  6gvh-assembly1_A  TM=4.037E-01  e=9.799E+00  Homo sapiens

Mean predicted aligned error: 9.12 Å

InterPro domains:
  IPR025704 E3 ubiquitin ligase UBR4, C-terminal [PF13764] (5-96)
  IPR045189 E3 ubiquitin ligase UBR4-like [PTHR21725] (1-96)

Sequence (96 aa):
FQGRMLGNPYSSTEPGLGPLMRDVKNKICQDCELVALLEDDNGMELLVNNKIISLDLPVREVYKKVWVSEGGEGDAMRVVYRMRGLLGDATEEFVE

Radius of gyration: 12.7 Å; Cα contacts (8 Å, |Δi|>4): 125; chains: 1; bounding box: 32×34×27 Å